Protein AF-A0A2N3FAM0-F1 (afdb_monomer_lite)

pLDDT: mean 91.0, std 6.83, range [65.19, 98.06]

Foldseek 3Di:
DDPQVVQVVPQVVDDDDPQWPAGRRDPDTDGNDDDDDDFDADDDDDPPRHHPVPADPVNVVVVRVVVRCVVCVVVVHHDD

Sequence (80 aa):
MGEDALIDLFAPRLPQTDVALLGPGDDAAVLSVDGNLVVSSDMLIEGRHFRRDWS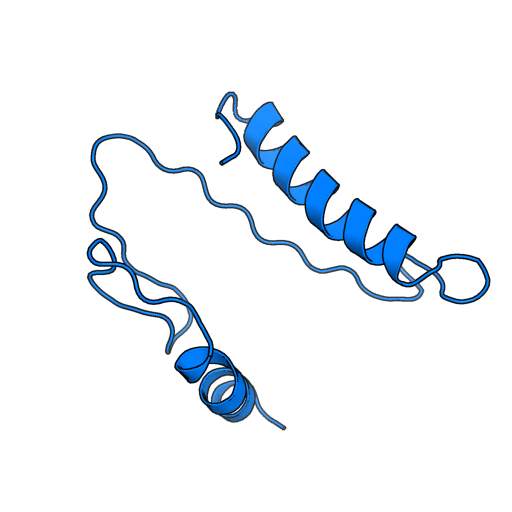TAADVGWRAAMQNIVDIDAMGAVPT

Radius of gyration: 15.56 Å; chains: 1; bounding box: 33×32×36 Å

Structure (mmCIF, N/CA/C/O backbone):
data_AF-A0A2N3FAM0-F1
#
_entry.id   AF-A0A2N3FAM0-F1
#
loop_
_atom_site.group_PDB
_atom_site.id
_atom_site.type_symbol
_atom_site.label_atom_id
_atom_site.label_alt_id
_atom_site.label_comp_id
_atom_site.label_asym_id
_atom_site.label_entity_id
_atom_site.label_seq_id
_atom_site.pdbx_PDB_ins_code
_atom_site.Cartn_x
_atom_site.Cartn_y
_atom_site.Cartn_z
_atom_site.occupancy
_atom_site.B_iso_or_equiv
_atom_site.auth_seq_id
_atom_site.auth_comp_id
_atom_site.auth_asym_id
_atom_site.auth_atom_id
_atom_site.pdbx_PDB_model_n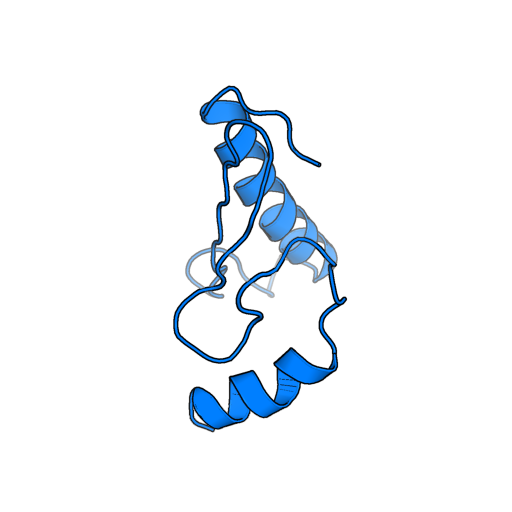um
ATOM 1 N N . MET A 1 1 ? -4.744 -14.711 -16.745 1.00 78.19 1 MET A N 1
ATOM 2 C CA . MET A 1 1 ? -5.145 -14.946 -15.345 1.00 78.19 1 MET A CA 1
ATOM 3 C C . MET A 1 1 ? -6.127 -13.845 -14.995 1.00 78.19 1 MET A C 1
ATOM 5 O O . MET A 1 1 ? -5.825 -12.706 -15.327 1.00 78.19 1 MET A O 1
ATOM 9 N N . GLY A 1 2 ? -7.314 -14.191 -14.497 1.00 88.69 2 GLY A N 1
ATOM 10 C CA . GLY A 1 2 ? -8.319 -13.212 -14.065 1.00 88.69 2 GLY A CA 1
ATOM 11 C C . GLY A 1 2 ? -8.080 -12.750 -12.627 1.00 88.69 2 GLY A C 1
ATOM 12 O O . GLY A 1 2 ? -7.150 -13.232 -11.979 1.00 88.69 2 GLY A O 1
ATOM 13 N N . GLU A 1 3 ? -8.925 -11.842 -12.153 1.00 84.81 3 GLU A N 1
ATOM 14 C CA . GLU A 1 3 ? -8.904 -11.302 -10.790 1.00 84.81 3 GLU A CA 1
ATOM 15 C C . GLU A 1 3 ? -9.120 -12.378 -9.724 1.00 84.81 3 GLU A C 1
ATOM 17 O O . GLU A 1 3 ? -8.268 -12.530 -8.854 1.00 84.81 3 GLU A O 1
ATOM 22 N N . ASP A 1 4 ? -10.154 -13.210 -9.861 1.00 87.88 4 ASP A N 1
ATOM 23 C CA . ASP A 1 4 ? -10.439 -14.295 -8.909 1.00 87.88 4 ASP A CA 1
ATOM 24 C C . ASP A 1 4 ? -9.233 -15.223 -8.725 1.00 87.88 4 ASP A C 1
ATOM 26 O O . ASP A 1 4 ? -8.837 -15.560 -7.616 1.00 87.88 4 ASP A O 1
ATOM 30 N N . ALA A 1 5 ? -8.556 -15.561 -9.828 1.00 90.19 5 ALA A N 1
ATOM 31 C CA . ALA A 1 5 ? -7.354 -16.384 -9.780 1.00 90.19 5 ALA A CA 1
ATOM 32 C C . ALA A 1 5 ? -6.187 -15.682 -9.058 1.00 90.19 5 ALA A C 1
ATOM 34 O O . ALA A 1 5 ? -5.325 -16.354 -8.491 1.00 90.19 5 ALA A O 1
ATOM 35 N N . LEU A 1 6 ? -6.114 -14.344 -9.111 1.00 88.06 6 LEU A N 1
ATOM 36 C CA . LEU A 1 6 ? -5.121 -13.538 -8.386 1.00 88.06 6 LEU A CA 1
ATOM 37 C C . LEU A 1 6 ? -5.443 -13.508 -6.896 1.00 88.06 6 LEU A C 1
ATOM 39 O O . LEU A 1 6 ? -4.537 -13.710 -6.085 1.00 88.06 6 LEU A O 1
ATOM 43 N N . ILE A 1 7 ? -6.714 -13.322 -6.548 1.00 86.19 7 ILE A N 1
ATOM 44 C CA . ILE A 1 7 ? -7.199 -13.384 -5.169 1.00 86.19 7 ILE A CA 1
ATOM 45 C C . ILE A 1 7 ? -6.900 -14.768 -4.584 1.00 86.19 7 ILE A C 1
ATOM 47 O O . ILE A 1 7 ? -6.223 -14.851 -3.562 1.00 86.19 7 ILE A O 1
ATOM 51 N N . ASP A 1 8 ? -7.257 -15.849 -5.275 1.00 87.88 8 ASP A N 1
ATOM 52 C CA . ASP A 1 8 ? -6.974 -17.225 -4.842 1.00 87.88 8 ASP A CA 1
ATOM 53 C C . ASP A 1 8 ? -5.471 -17.497 -4.675 1.00 87.88 8 ASP A C 1
ATOM 55 O O . ASP A 1 8 ? -5.046 -18.262 -3.803 1.00 87.88 8 ASP A O 1
ATOM 59 N N . LEU A 1 9 ? -4.635 -16.862 -5.502 1.00 89.69 9 LEU A N 1
ATOM 60 C CA . LEU A 1 9 ? -3.187 -16.990 -5.400 1.00 89.69 9 LEU A CA 1
ATOM 61 C C . LEU A 1 9 ? -2.628 -16.246 -4.180 1.00 89.69 9 LEU A C 1
ATOM 63 O O . LEU A 1 9 ? -1.705 -16.752 -3.538 1.00 89.69 9 LEU A O 1
ATOM 67 N N . PHE A 1 10 ? -3.128 -15.057 -3.848 1.00 87.88 10 PHE A N 1
ATOM 68 C CA . PHE A 1 10 ? -2.519 -14.214 -2.815 1.00 87.88 10 PHE A CA 1
ATOM 69 C C . PHE A 1 10 ? -3.225 -14.270 -1.461 1.00 87.88 10 PHE A C 1
ATOM 71 O O . PHE A 1 10 ? -2.525 -14.300 -0.449 1.00 87.88 10 PHE A O 1
ATOM 78 N N . ALA A 1 11 ? -4.555 -14.356 -1.413 1.00 87.06 11 ALA A N 1
ATOM 79 C CA . ALA A 1 11 ? -5.333 -14.325 -0.174 1.00 87.06 11 ALA A CA 1
ATOM 80 C C . ALA A 1 11 ? -4.868 -15.353 0.878 1.00 87.06 11 ALA A C 1
ATOM 82 O O . ALA A 1 11 ? -4.695 -14.960 2.032 1.00 87.06 11 ALA A O 1
ATOM 83 N N . PRO A 1 12 ? -4.523 -16.612 0.527 1.00 88.56 12 PRO A N 1
ATOM 84 C CA . PRO A 1 12 ? -4.028 -17.585 1.509 1.00 88.56 12 PRO A CA 1
ATOM 85 C C . PRO A 1 12 ? -2.650 -17.259 2.110 1.00 88.56 12 PRO A C 1
ATOM 87 O O . PRO A 1 12 ? -2.234 -17.902 3.070 1.00 88.56 12 PRO A O 1
ATOM 90 N N . ARG A 1 13 ? -1.902 -16.319 1.517 1.00 89.50 13 ARG A N 1
ATOM 91 C CA . ARG A 1 13 ? -0.565 -15.894 1.972 1.00 89.50 13 ARG A CA 1
ATOM 92 C C . ARG A 1 13 ? -0.613 -14.619 2.810 1.00 89.50 13 ARG A C 1
ATOM 94 O O . ARG A 1 13 ? 0.419 -14.220 3.348 1.00 89.50 13 ARG A O 1
ATOM 101 N N . LEU A 1 14 ? -1.771 -13.965 2.878 1.00 85.88 14 LEU A N 1
ATOM 102 C CA . LEU A 1 14 ? -1.931 -12.741 3.644 1.00 85.88 14 LEU A CA 1
ATOM 103 C C . LEU A 1 14 ? -1.968 -13.059 5.146 1.00 85.88 14 LEU A C 1
ATOM 105 O O . LEU A 1 14 ? -2.514 -14.090 5.548 1.00 85.88 14 LEU A O 1
ATOM 109 N N . PRO A 1 15 ? -1.385 -12.192 5.990 1.00 83.31 15 PRO A N 1
ATOM 110 C CA . PRO A 1 15 ? -1.514 -12.326 7.432 1.00 83.31 15 PRO A CA 1
ATOM 111 C C . PRO A 1 15 ? -2.987 -12.210 7.842 1.00 83.31 15 PRO A C 1
ATOM 113 O O . PRO A 1 15 ? -3.734 -11.397 7.299 1.00 83.31 15 PRO A O 1
ATOM 116 N N . GLN A 1 16 ? -3.401 -13.027 8.810 1.00 81.12 16 GLN A N 1
ATOM 117 C CA . GLN A 1 16 ? -4.739 -12.940 9.389 1.00 81.12 16 GLN A CA 1
ATOM 118 C C . GLN A 1 16 ? -4.761 -11.945 10.548 1.00 81.12 16 GLN A C 1
ATOM 120 O O . GLN A 1 16 ? -3.749 -11.732 11.218 1.00 81.12 16 GLN A O 1
ATOM 125 N N . THR A 1 17 ? -5.922 -11.338 10.776 1.00 83.81 17 THR A N 1
ATOM 126 C CA . THR A 1 17 ? -6.136 -10.382 11.861 1.00 83.81 17 THR A CA 1
ATOM 127 C C . THR A 1 17 ? -7.511 -10.585 12.482 1.00 83.81 17 THR A C 1
ATOM 129 O O . THR A 1 17 ? -8.487 -10.815 11.768 1.00 83.81 17 THR A O 1
ATOM 132 N N . ASP A 1 18 ? -7.590 -10.469 13.805 1.00 87.31 18 ASP A N 1
ATOM 133 C CA . ASP A 1 18 ? -8.823 -10.696 14.570 1.00 87.31 18 ASP A CA 1
ATOM 134 C C . ASP A 1 18 ? -9.843 -9.559 14.396 1.00 87.31 18 ASP A C 1
ATOM 136 O O . ASP A 1 18 ? -11.013 -9.706 14.740 1.00 87.31 18 ASP A O 1
ATOM 140 N N . VAL A 1 19 ? -9.411 -8.419 13.848 1.00 88.88 19 VAL A N 1
ATOM 141 C CA . VAL A 1 19 ? -10.281 -7.258 13.606 1.00 88.88 19 VAL A CA 1
ATOM 142 C C . VAL A 1 19 ? -10.995 -7.318 12.255 1.00 88.88 19 VAL A C 1
ATOM 144 O O . VAL A 1 19 ? -11.872 -6.496 12.001 1.00 88.88 19 VAL A O 1
ATOM 147 N N . ALA A 1 20 ? -10.649 -8.262 11.374 1.00 89.06 20 ALA A N 1
ATOM 148 C CA . ALA A 1 20 ? -11.336 -8.424 10.097 1.00 89.06 20 ALA A CA 1
ATOM 149 C C . ALA A 1 20 ? -12.664 -9.169 10.296 1.00 89.06 20 ALA A C 1
ATOM 151 O O . ALA A 1 20 ? -12.686 -10.373 10.539 1.00 89.06 20 ALA A O 1
ATOM 152 N N . LEU A 1 21 ? -13.780 -8.451 10.151 1.00 87.62 21 LEU A N 1
ATOM 153 C CA . LEU A 1 21 ? -15.124 -9.036 10.092 1.00 87.62 21 LEU A CA 1
ATOM 154 C C . LEU A 1 21 ? -15.352 -9.766 8.763 1.00 87.62 21 LEU A C 1
ATOM 156 O O . LEU A 1 21 ? -16.040 -10.784 8.720 1.00 87.62 21 LEU A O 1
ATOM 160 N N . LEU A 1 22 ? -14.760 -9.233 7.690 1.00 85.06 22 LEU A N 1
ATOM 161 C CA . LEU A 1 22 ? -14.683 -9.858 6.376 1.00 85.06 22 LEU A CA 1
ATOM 162 C C . LEU A 1 22 ? -13.260 -9.683 5.844 1.00 85.06 22 LEU A C 1
ATOM 164 O O . LEU A 1 22 ? -12.792 -8.556 5.675 1.00 85.06 22 LEU A O 1
ATOM 168 N N . GLY A 1 23 ? -12.571 -10.806 5.645 1.00 76.12 23 GLY A N 1
ATOM 169 C CA . GLY A 1 23 ? -11.212 -10.841 5.116 1.00 76.12 23 GLY A CA 1
ATOM 170 C C . GLY A 1 23 ? -11.142 -10.602 3.600 1.00 76.12 23 GLY A C 1
ATOM 171 O O . GLY A 1 23 ? -12.171 -10.441 2.948 1.00 76.12 23 GLY A O 1
ATOM 172 N N . PRO A 1 24 ? -9.926 -10.596 3.030 1.00 74.38 24 PRO A N 1
ATOM 173 C CA . PRO A 1 24 ? -9.712 -10.481 1.589 1.00 74.38 24 PRO A CA 1
ATOM 174 C C . PRO A 1 24 ? -10.349 -11.661 0.838 1.00 74.38 24 PRO A C 1
ATOM 176 O O . PRO A 1 24 ? -10.211 -12.811 1.256 1.00 74.38 24 PRO A O 1
ATOM 179 N N . GLY A 1 25 ? -11.034 -11.370 -0.268 1.00 65.19 25 GLY A N 1
ATOM 180 C CA . GLY A 1 25 ? -11.822 -12.358 -1.018 1.00 65.19 25 GLY A CA 1
ATOM 181 C C . GLY A 1 25 ? -12.861 -11.769 -1.981 1.00 65.19 25 GLY A C 1
ATOM 182 O O . GLY A 1 25 ? -13.512 -12.529 -2.686 1.00 65.19 25 GLY A O 1
ATOM 183 N N . ASP A 1 26 ? -13.009 -10.443 -1.989 1.00 67.31 26 ASP A N 1
ATOM 184 C CA . ASP A 1 26 ? -13.894 -9.643 -2.842 1.00 67.31 26 ASP A CA 1
ATOM 185 C C . ASP A 1 26 ? -13.281 -8.222 -2.961 1.00 67.31 26 ASP A C 1
ATOM 187 O O . ASP A 1 26 ? -12.149 -8.009 -2.504 1.00 67.31 26 ASP A O 1
ATOM 191 N N . ASP A 1 27 ? -14.014 -7.243 -3.496 1.00 79.06 27 ASP A N 1
ATOM 192 C CA . ASP A 1 27 ? -13.556 -5.861 -3.757 1.00 79.06 27 ASP A CA 1
ATOM 193 C C . ASP A 1 27 ? -12.966 -5.105 -2.538 1.00 79.06 27 ASP A C 1
ATOM 195 O O . ASP A 1 27 ? -12.227 -4.128 -2.702 1.00 79.06 27 ASP A O 1
ATOM 199 N N . ALA A 1 28 ? -13.303 -5.503 -1.302 1.00 81.62 28 ALA A N 1
ATOM 200 C CA . ALA A 1 28 ? -12.849 -4.841 -0.075 1.00 81.62 28 ALA A CA 1
ATOM 201 C C . ALA A 1 28 ? -12.901 -5.747 1.171 1.00 81.62 28 ALA A C 1
ATOM 203 O O . ALA A 1 28 ? -13.633 -6.732 1.224 1.00 81.62 28 ALA A O 1
ATOM 204 N N . ALA A 1 29 ? -12.164 -5.358 2.218 1.00 85.94 29 ALA A N 1
ATOM 205 C CA . ALA A 1 29 ? -12.257 -5.949 3.555 1.00 85.94 29 ALA A CA 1
ATOM 206 C C . ALA A 1 29 ? -13.141 -5.100 4.486 1.00 85.94 29 ALA A C 1
ATOM 208 O O . ALA A 1 29 ? -13.212 -3.877 4.349 1.00 85.94 29 ALA A O 1
ATOM 209 N N . VAL A 1 30 ? -13.763 -5.740 5.482 1.00 88.06 30 VAL A N 1
ATOM 210 C CA . VAL A 1 30 ? -14.521 -5.057 6.546 1.00 88.06 30 VAL A CA 1
ATOM 211 C C . VAL A 1 30 ? -13.795 -5.244 7.868 1.00 88.06 30 VAL A C 1
ATOM 213 O O . VAL A 1 30 ? -13.564 -6.375 8.295 1.00 88.06 30 VAL A O 1
ATOM 216 N N . LEU A 1 31 ? -13.461 -4.137 8.531 1.00 90.06 31 LEU A N 1
ATOM 217 C CA . LEU A 1 31 ? -12.687 -4.125 9.771 1.00 90.06 31 LEU A CA 1
ATOM 218 C C . LEU A 1 31 ? -13.514 -3.544 10.926 1.00 90.06 31 LEU A C 1
ATOM 220 O O . LEU A 1 31 ? -14.189 -2.529 10.764 1.00 90.06 31 LEU A O 1
ATOM 224 N N . SER A 1 32 ? -13.431 -4.173 12.097 1.00 93.50 32 SER A N 1
ATOM 225 C CA . SER A 1 32 ? -13.964 -3.660 13.359 1.00 93.50 32 SER A CA 1
ATOM 226 C C . SER A 1 32 ? -12.832 -3.024 14.156 1.00 93.50 32 SER A C 1
ATOM 228 O O . SER A 1 32 ? -12.040 -3.729 14.778 1.00 93.50 32 SER A O 1
ATOM 230 N N . VAL A 1 33 ? -12.752 -1.697 14.139 1.00 91.62 33 VAL A N 1
ATOM 231 C CA . VAL A 1 33 ? -11.687 -0.931 14.799 1.00 91.62 33 VAL A CA 1
ATOM 232 C C . VAL A 1 33 ? -12.264 0.097 15.762 1.00 91.62 33 VAL A C 1
ATOM 234 O O . VAL A 1 33 ? -13.343 0.642 15.528 1.00 91.62 33 VAL A O 1
ATOM 237 N N . ASP A 1 34 ? -11.518 0.389 16.824 1.00 92.00 34 ASP A N 1
ATOM 238 C CA . ASP A 1 34 ? -11.834 1.499 17.715 1.00 92.00 34 ASP A CA 1
ATOM 239 C C . ASP A 1 34 ? -11.346 2.816 17.095 1.00 92.00 34 ASP A C 1
ATOM 241 O O . ASP A 1 34 ? -10.173 2.968 16.753 1.00 92.00 34 ASP A O 1
ATOM 245 N N . GLY A 1 35 ? -12.240 3.799 16.977 1.00 91.25 35 GLY A N 1
ATOM 246 C CA . GLY A 1 35 ? -11.910 5.118 16.436 1.00 91.25 35 GLY A CA 1
ATOM 247 C C . GLY A 1 35 ? -11.905 5.172 14.906 1.00 91.25 35 GLY A C 1
ATOM 248 O O . GLY A 1 35 ? -12.759 4.579 14.253 1.00 91.25 35 GLY A O 1
ATOM 249 N N . ASN A 1 36 ? -10.978 5.951 14.340 1.00 92.62 36 ASN A N 1
ATOM 250 C CA . ASN A 1 36 ? -10.883 6.189 12.899 1.00 92.62 36 ASN A CA 1
ATOM 251 C C . ASN A 1 36 ? -9.650 5.486 12.326 1.00 92.62 36 ASN A C 1
ATOM 253 O O . ASN A 1 36 ? -8.543 5.680 12.826 1.00 92.62 36 ASN A O 1
ATOM 257 N N . LEU A 1 37 ? -9.839 4.736 11.242 1.00 92.75 37 LEU A N 1
ATOM 258 C CA . LEU A 1 37 ? -8.770 4.116 10.465 1.00 92.75 37 LEU A CA 1
ATOM 259 C C . LEU A 1 37 ? -8.683 4.789 9.093 1.00 92.75 37 LEU A C 1
ATOM 261 O O . LEU A 1 37 ? -9.701 4.979 8.429 1.00 92.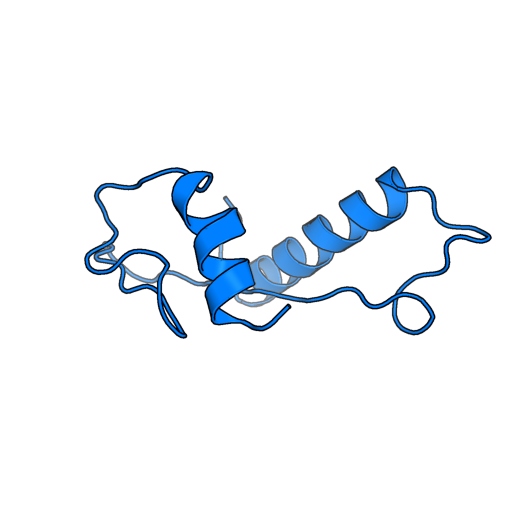75 37 LEU A O 1
ATOM 265 N N . VAL A 1 38 ? -7.465 5.120 8.665 1.00 94.19 38 VAL A N 1
ATOM 266 C CA . VAL A 1 38 ? -7.181 5.628 7.319 1.00 94.19 38 VAL A CA 1
ATOM 267 C C . VAL A 1 38 ? -6.391 4.561 6.576 1.00 94.19 38 VAL A C 1
ATOM 269 O O . VAL A 1 38 ? -5.376 4.083 7.075 1.00 94.19 38 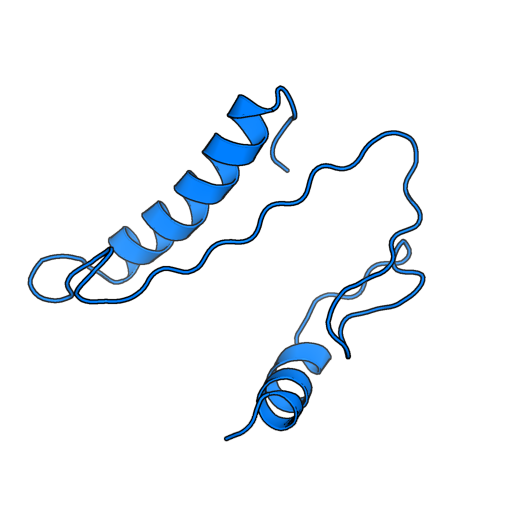VAL A O 1
ATOM 272 N N . VAL A 1 39 ? -6.867 4.181 5.393 1.00 92.50 39 VAL A N 1
ATOM 273 C CA . VAL A 1 39 ? -6.219 3.187 4.532 1.00 92.50 39 VAL A CA 1
ATOM 274 C C . VAL A 1 39 ? -6.009 3.811 3.161 1.00 92.50 39 VAL A C 1
ATOM 276 O O . VAL A 1 39 ? -6.938 4.396 2.607 1.00 92.50 39 VAL A O 1
ATOM 279 N N . SER A 1 40 ? -4.799 3.671 2.622 1.00 92.25 40 SER A N 1
ATOM 280 C CA . SER A 1 40 ? -4.473 4.004 1.234 1.00 92.25 40 SER A CA 1
ATOM 281 C C . SER A 1 40 ? -3.913 2.770 0.532 1.00 92.25 40 SER A C 1
ATOM 283 O O . SER A 1 40 ? -3.336 1.884 1.169 1.00 92.25 40 SER A O 1
ATOM 285 N N . SER A 1 41 ? -4.121 2.697 -0.777 1.00 91.31 41 SER A N 1
ATOM 286 C CA . SER A 1 41 ? -3.523 1.687 -1.638 1.00 91.31 41 SER A CA 1
ATOM 287 C C . SER A 1 41 ? -3.246 2.303 -2.997 1.00 91.31 41 SER A C 1
ATOM 289 O O . SER A 1 41 ? -4.121 2.932 -3.587 1.00 91.31 41 SER A O 1
ATOM 291 N N . ASP A 1 42 ? -2.039 2.073 -3.502 1.00 93.38 42 ASP A N 1
ATOM 292 C CA . ASP A 1 42 ? -1.569 2.634 -4.757 1.00 93.38 42 ASP A CA 1
ATOM 293 C C . ASP A 1 42 ? -0.817 1.613 -5.604 1.00 93.38 42 ASP A C 1
ATOM 295 O O . ASP A 1 42 ? -0.195 0.673 -5.102 1.00 93.38 42 ASP A O 1
ATOM 299 N N . MET A 1 43 ? -0.806 1.853 -6.918 1.00 93.25 43 MET A N 1
ATOM 300 C CA . MET A 1 43 ? -0.087 1.026 -7.883 1.00 93.25 43 MET A CA 1
ATOM 301 C C . MET A 1 43 ? 1.040 1.785 -8.594 1.00 93.25 43 MET A C 1
ATOM 303 O O . MET A 1 43 ? 0.869 2.903 -9.081 1.00 93.25 43 MET A O 1
ATOM 307 N N . LEU A 1 44 ? 2.186 1.118 -8.759 1.00 94.50 44 LEU A N 1
ATOM 308 C CA . LEU A 1 44 ? 3.300 1.599 -9.576 1.00 94.50 44 LEU A CA 1
ATOM 309 C C . LEU A 1 44 ? 3.397 0.819 -10.889 1.00 94.50 44 LEU A C 1
ATOM 311 O O . LEU A 1 44 ? 3.733 -0.359 -10.931 1.00 94.50 44 LEU A O 1
ATOM 315 N N . ILE A 1 45 ? 3.148 1.526 -11.985 1.00 95.69 45 ILE A N 1
ATOM 316 C CA . ILE A 1 45 ? 3.261 1.024 -13.364 1.00 95.69 45 ILE A CA 1
ATOM 317 C C . ILE A 1 45 ? 4.605 1.442 -13.977 1.00 95.69 45 ILE A C 1
ATOM 319 O O . ILE A 1 45 ? 4.931 2.633 -14.002 1.00 95.69 45 ILE A O 1
ATOM 323 N N . GLU A 1 46 ? 5.358 0.481 -14.511 1.00 96.50 46 GLU A N 1
ATOM 324 C CA . GLU A 1 46 ? 6.576 0.728 -15.293 1.00 96.50 46 GLU A CA 1
ATOM 325 C C . GLU A 1 46 ? 6.299 1.590 -16.539 1.00 96.50 46 GLU A C 1
ATOM 327 O O . GLU A 1 46 ? 5.257 1.478 -17.177 1.00 96.50 46 GLU A O 1
ATOM 332 N N . GLY A 1 47 ? 7.224 2.485 -16.886 1.00 96.06 47 GLY A N 1
ATOM 333 C CA . GLY A 1 47 ? 7.098 3.427 -18.003 1.00 96.06 47 GLY A CA 1
ATOM 334 C C . GLY A 1 47 ? 6.236 4.655 -17.692 1.00 96.06 47 GLY A C 1
ATOM 335 O O . GLY A 1 47 ? 6.356 5.663 -18.384 1.00 96.06 47 GLY A O 1
ATOM 336 N N . ARG A 1 48 ? 5.423 4.608 -16.628 1.00 95.69 48 ARG A N 1
ATOM 337 C CA . ARG A 1 48 ? 4.642 5.752 -16.129 1.00 95.69 48 ARG A CA 1
ATOM 338 C C . ARG A 1 48 ? 5.187 6.300 -14.821 1.00 95.69 48 ARG A C 1
ATOM 340 O O . ARG A 1 48 ? 5.378 7.503 -14.684 1.00 95.69 48 ARG A O 1
ATOM 347 N N . HIS A 1 49 ? 5.418 5.414 -13.861 1.00 95.50 49 HIS A N 1
ATOM 348 C CA . HIS A 1 49 ? 5.894 5.797 -12.545 1.00 95.50 49 HIS A CA 1
ATOM 349 C C . HIS A 1 49 ? 7.399 5.552 -12.439 1.00 95.50 49 HIS A C 1
ATOM 351 O O . HIS A 1 49 ? 8.122 6.469 -12.069 1.00 95.50 49 HIS A O 1
ATOM 357 N N . PHE A 1 50 ? 7.904 4.375 -12.806 1.00 96.19 50 PHE A N 1
ATOM 358 C CA . PHE A 1 50 ? 9.340 4.061 -12.744 1.00 96.19 50 PHE A CA 1
ATOM 359 C C . PHE A 1 50 ? 9.850 3.461 -14.059 1.00 96.19 50 PHE A C 1
ATOM 361 O O . PHE A 1 50 ? 9.053 3.059 -14.905 1.00 96.19 50 PHE A O 1
ATOM 368 N N . ARG A 1 51 ? 11.173 3.373 -14.236 1.00 97.44 51 ARG A N 1
ATOM 369 C CA . ARG A 1 51 ? 11.802 2.658 -15.360 1.00 97.44 51 ARG A CA 1
ATOM 370 C C . ARG A 1 51 ? 12.926 1.768 -14.859 1.00 97.44 51 ARG A C 1
ATOM 372 O O . ARG A 1 51 ? 13.781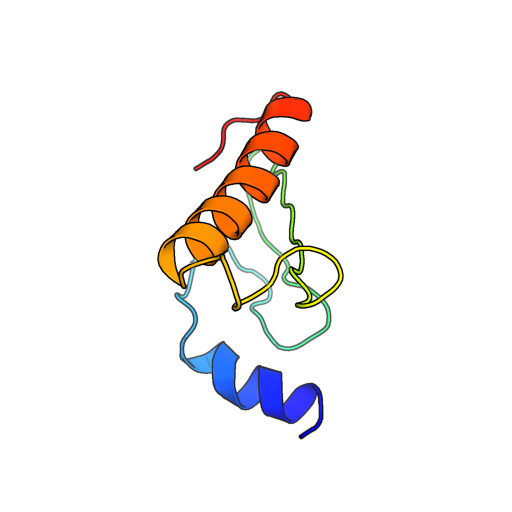 2.235 -14.116 1.00 97.44 51 ARG A O 1
ATOM 379 N N . ARG A 1 52 ? 12.967 0.514 -15.315 1.00 96.38 52 ARG A N 1
ATOM 380 C CA . ARG A 1 52 ? 14.005 -0.451 -14.907 1.00 96.38 52 ARG A CA 1
ATOM 381 C C . ARG A 1 52 ? 15.396 -0.129 -15.446 1.00 96.38 52 ARG A C 1
ATOM 383 O O . ARG A 1 52 ? 16.375 -0.607 -14.892 1.00 96.38 52 ARG A O 1
ATOM 390 N N . ASP A 1 53 ? 15.489 0.720 -16.467 1.00 96.94 53 ASP A N 1
ATOM 391 C CA . ASP A 1 53 ? 16.774 1.140 -17.040 1.00 96.94 53 ASP A CA 1
ATOM 392 C C . ASP A 1 53 ? 17.620 1.975 -16.065 1.00 96.94 53 ASP A C 1
ATOM 394 O O . ASP A 1 53 ? 18.825 2.115 -16.262 1.00 96.94 53 ASP A O 1
ATOM 398 N N . TRP A 1 54 ? 17.000 2.531 -15.017 1.00 95.88 54 TRP A N 1
ATOM 399 C CA . TRP A 1 54 ? 17.686 3.326 -13.992 1.00 95.88 54 TRP A CA 1
ATOM 400 C C . TRP A 1 54 ? 17.091 3.212 -12.581 1.00 95.88 54 TRP A C 1
ATOM 402 O O . TRP A 1 54 ? 17.483 3.963 -11.693 1.00 95.88 54 TRP A O 1
ATOM 412 N N . SER A 1 55 ? 16.125 2.321 -12.357 1.00 97.44 55 SER A N 1
ATOM 413 C CA . SER A 1 55 ? 15.582 2.032 -11.027 1.00 97.44 55 SER A CA 1
ATOM 414 C C . SER A 1 55 ? 15.880 0.588 -10.673 1.00 97.44 55 SER A C 1
ATOM 416 O O . SER A 1 55 ? 15.461 -0.336 -11.376 1.00 97.44 55 SER A O 1
ATOM 418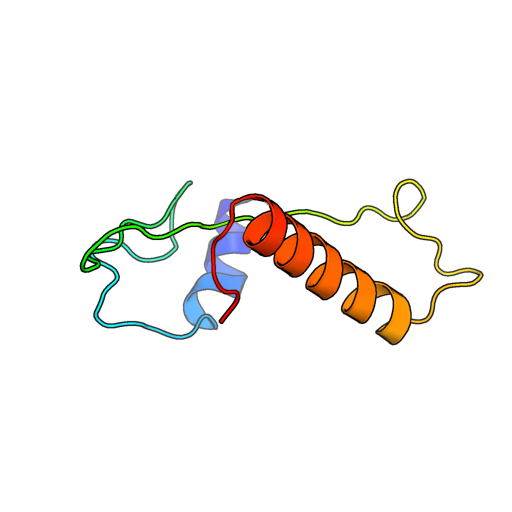 N N . THR A 1 56 ? 16.577 0.391 -9.560 1.00 97.75 56 THR A N 1
ATOM 419 C CA . THR A 1 56 ? 16.729 -0.934 -8.965 1.00 97.75 56 THR A CA 1
ATOM 420 C C . THR A 1 56 ? 15.401 -1.393 -8.360 1.00 97.75 56 THR A C 1
ATOM 422 O O . THR A 1 56 ? 14.506 -0.591 -8.089 1.00 97.75 56 THR A O 1
ATOM 425 N N . ALA A 1 57 ? 15.265 -2.695 -8.096 1.00 97.06 57 ALA A N 1
ATOM 426 C CA . ALA A 1 57 ? 14.100 -3.213 -7.378 1.00 97.06 57 ALA A CA 1
ATOM 427 C C . ALA A 1 57 ? 13.935 -2.559 -5.991 1.00 97.06 57 ALA A C 1
ATOM 429 O O . ALA A 1 57 ? 12.809 -2.332 -5.554 1.00 97.06 57 ALA A O 1
ATOM 430 N N . ALA A 1 58 ? 15.047 -2.207 -5.333 1.00 98.06 58 ALA A N 1
ATOM 431 C CA . ALA A 1 58 ? 15.033 -1.504 -4.056 1.00 98.06 58 ALA A CA 1
ATOM 432 C C . ALA A 1 58 ? 14.482 -0.075 -4.194 1.00 98.06 58 ALA A C 1
ATOM 434 O O . ALA A 1 58 ? 13.663 0.326 -3.375 1.00 98.06 58 ALA A O 1
ATOM 435 N N . ASP A 1 59 ? 14.847 0.658 -5.252 1.00 97.69 59 ASP A N 1
ATOM 436 C CA . ASP A 1 59 ? 14.320 2.010 -5.502 1.00 97.69 59 ASP A CA 1
ATOM 437 C C . ASP A 1 59 ? 12.806 1.987 -5.744 1.00 97.69 59 ASP A C 1
ATOM 439 O O . ASP A 1 59 ? 12.065 2.832 -5.237 1.00 97.69 59 ASP A O 1
ATOM 443 N N . VAL A 1 60 ? 12.334 0.995 -6.505 1.00 97.56 60 VAL A N 1
ATOM 444 C CA . VAL A 1 60 ? 10.900 0.807 -6.766 1.00 97.56 60 VAL A CA 1
ATOM 445 C C . VAL A 1 60 ? 10.163 0.446 -5.476 1.00 97.56 60 VAL A C 1
ATOM 447 O O . VAL A 1 60 ? 9.122 1.038 -5.196 1.00 97.56 60 VAL A O 1
ATOM 450 N N . GLY A 1 61 ? 10.715 -0.469 -4.673 1.00 96.50 61 GLY A N 1
ATOM 451 C CA . GLY A 1 61 ? 10.145 -0.856 -3.379 1.00 96.50 61 GLY A CA 1
ATOM 452 C C . GLY A 1 61 ? 10.088 0.305 -2.385 1.00 96.50 61 GLY A C 1
ATOM 453 O O . GLY A 1 61 ? 9.044 0.544 -1.782 1.00 96.50 61 GLY A O 1
ATOM 454 N N . TRP A 1 62 ? 11.172 1.079 -2.275 1.00 97.31 62 TRP A N 1
ATOM 455 C CA . TRP A 1 62 ? 11.224 2.284 -1.445 1.00 97.31 62 TRP A CA 1
ATOM 456 C C . TRP A 1 62 ? 10.136 3.278 -1.839 1.00 97.31 62 TRP A C 1
ATOM 458 O O . TRP A 1 62 ? 9.406 3.782 -0.988 1.00 97.31 62 TRP A O 1
ATOM 468 N N . ARG A 1 63 ? 9.989 3.538 -3.140 1.00 95.69 63 ARG A N 1
ATOM 469 C CA . ARG A 1 63 ? 8.973 4.469 -3.623 1.00 95.69 63 ARG A CA 1
ATOM 470 C C . ARG A 1 63 ? 7.549 3.974 -3.373 1.00 95.69 63 ARG A C 1
ATOM 472 O O . ARG A 1 63 ? 6.713 4.783 -2.981 1.00 95.69 63 ARG A O 1
ATOM 479 N N . ALA A 1 64 ? 7.288 2.684 -3.585 1.00 96.25 64 ALA A N 1
ATOM 480 C CA . ALA A 1 64 ? 5.979 2.082 -3.329 1.00 96.25 64 ALA A CA 1
ATOM 481 C C . ALA A 1 64 ? 5.555 2.263 -1.863 1.00 96.25 64 ALA A C 1
ATOM 483 O O . ALA A 1 64 ? 4.414 2.629 -1.589 1.00 96.25 64 ALA A O 1
ATOM 484 N N . ALA A 1 65 ? 6.490 2.061 -0.929 1.00 95.88 65 ALA A N 1
ATOM 485 C CA . ALA A 1 65 ? 6.245 2.284 0.491 1.00 95.88 65 ALA A CA 1
ATOM 486 C C . ALA A 1 65 ? 6.049 3.776 0.807 1.00 95.88 65 ALA A C 1
ATOM 488 O O . ALA A 1 65 ? 5.046 4.155 1.407 1.00 95.88 65 ALA A O 1
ATOM 489 N N . MET A 1 66 ? 6.974 4.634 0.363 1.00 97.19 66 MET A N 1
ATOM 490 C CA . MET A 1 66 ? 6.962 6.053 0.726 1.00 97.19 66 MET A CA 1
ATOM 491 C C . MET A 1 66 ? 5.744 6.816 0.209 1.00 97.19 66 MET A C 1
ATOM 493 O O . MET A 1 66 ? 5.306 7.728 0.901 1.00 97.19 66 MET A O 1
ATOM 497 N N . GLN A 1 67 ? 5.186 6.481 -0.962 1.00 95.94 67 GLN A N 1
ATOM 498 C CA . GLN A 1 67 ? 3.992 7.196 -1.435 1.00 95.94 67 GLN A CA 1
ATOM 499 C C . GLN A 1 67 ? 2.796 6.971 -0.504 1.00 95.94 67 GLN A C 1
ATOM 501 O O . GLN A 1 67 ? 2.181 7.936 -0.069 1.00 95.94 67 GLN A O 1
ATOM 506 N N . ASN A 1 68 ? 2.559 5.717 -0.101 1.00 96.19 68 ASN A N 1
ATOM 507 C CA . ASN A 1 68 ? 1.456 5.382 0.793 1.00 96.19 68 ASN A CA 1
ATOM 508 C C . ASN A 1 68 ? 1.669 6.012 2.179 1.00 96.19 68 ASN A C 1
ATOM 510 O O . ASN A 1 68 ? 0.727 6.541 2.755 1.00 96.19 68 ASN A O 1
ATOM 514 N N . ILE A 1 69 ? 2.906 6.010 2.700 1.00 96.44 69 ILE A N 1
ATOM 515 C CA . ILE A 1 69 ? 3.244 6.668 3.978 1.00 96.44 69 ILE A CA 1
ATOM 516 C C . ILE A 1 69 ? 2.909 8.164 3.926 1.00 96.44 69 ILE A C 1
ATOM 518 O O . ILE A 1 69 ? 2.261 8.680 4.834 1.00 96.44 69 ILE A O 1
ATOM 522 N N . VAL A 1 70 ? 3.312 8.849 2.852 1.00 96.00 70 VAL A N 1
ATOM 523 C CA . VAL A 1 70 ? 3.078 10.291 2.696 1.00 96.00 70 VAL A CA 1
ATOM 524 C C . VAL A 1 70 ? 1.590 10.615 2.566 1.00 96.00 70 VAL A C 1
ATOM 526 O O . VAL A 1 70 ? 1.158 11.628 3.110 1.00 96.00 70 VAL A O 1
ATOM 529 N N . ASP A 1 71 ? 0.797 9.771 1.904 1.00 97.06 71 ASP A N 1
ATOM 530 C CA . ASP A 1 71 ? -0.654 9.972 1.822 1.00 97.06 71 ASP A CA 1
ATOM 531 C C . ASP A 1 71 ? -1.318 9.894 3.201 1.00 97.06 71 ASP A C 1
ATOM 533 O O . ASP A 1 71 ? -2.167 10.723 3.531 1.00 97.06 71 ASP A O 1
ATOM 537 N N . ILE A 1 72 ? -0.901 8.937 4.035 1.00 97.69 72 ILE A N 1
ATOM 538 C CA . ILE A 1 72 ? -1.393 8.812 5.413 1.00 97.69 72 ILE A CA 1
ATOM 539 C C . ILE A 1 72 ? -0.979 10.030 6.254 1.00 97.69 72 ILE A C 1
ATOM 541 O O . ILE A 1 72 ? -1.834 10.629 6.916 1.00 97.69 72 ILE A O 1
ATOM 545 N N . ASP A 1 73 ? 0.289 10.447 6.176 1.00 96.56 73 ASP A N 1
ATOM 546 C CA . ASP A 1 73 ? 0.790 11.642 6.872 1.00 96.56 73 ASP A CA 1
ATOM 547 C C . ASP A 1 73 ? 0.036 12.913 6.439 1.00 96.56 73 ASP A C 1
ATOM 549 O O . ASP A 1 73 ? -0.320 13.752 7.270 1.00 96.56 73 ASP A O 1
ATOM 553 N N . ALA A 1 74 ? -0.253 13.059 5.142 1.00 96.69 74 ALA A N 1
ATOM 554 C CA . ALA A 1 74 ? -0.969 14.212 4.594 1.00 96.69 74 ALA A CA 1
ATOM 555 C C . ALA A 1 74 ? -2.412 14.324 5.115 1.00 96.69 74 ALA A C 1
ATOM 557 O O . ALA A 1 74 ? -2.949 15.431 5.211 1.00 96.69 74 ALA A O 1
ATOM 558 N N . MET A 1 75 ? -3.024 13.202 5.501 1.00 97.12 75 MET A N 1
ATOM 559 C CA . MET A 1 75 ? -4.338 13.166 6.151 1.00 97.12 75 MET A CA 1
ATOM 560 C C . MET A 1 75 ? -4.271 13.448 7.663 1.00 97.12 75 MET A C 1
ATOM 562 O O . MET A 1 75 ? -5.310 13.478 8.326 1.00 97.12 75 MET A O 1
ATOM 566 N N . GLY A 1 76 ? -3.074 13.668 8.221 1.00 95.19 76 GLY A N 1
ATOM 567 C CA . GLY A 1 76 ? -2.852 13.873 9.654 1.00 95.19 76 GLY A CA 1
ATOM 568 C C . GLY A 1 76 ? -2.961 12.592 10.485 1.00 95.19 76 GLY A C 1
ATOM 569 O O . GLY A 1 76 ? -3.104 12.669 11.707 1.00 95.19 76 GLY A O 1
ATOM 570 N N . ALA A 1 77 ? -2.928 11.426 9.836 1.00 96.06 77 ALA A N 1
ATOM 571 C CA . ALA A 1 77 ? -2.878 10.130 10.499 1.00 96.06 77 ALA A CA 1
ATOM 572 C C . ALA A 1 77 ? -1.422 9.725 10.796 1.00 96.06 77 ALA A C 1
ATOM 574 O O . ALA A 1 77 ? -0.482 10.358 10.328 1.00 96.06 77 ALA A O 1
ATOM 575 N N . VAL A 1 78 ? -1.242 8.678 11.607 1.00 95.06 78 VAL A N 1
ATOM 576 C CA . VAL A 1 78 ? 0.077 8.113 11.931 1.00 95.06 78 VAL A CA 1
ATOM 577 C C . VAL A 1 78 ? 0.251 6.810 11.145 1.00 95.06 78 VAL A C 1
ATOM 579 O O . VAL A 1 78 ? -0.512 5.876 11.397 1.00 95.06 78 VAL A O 1
ATOM 582 N N . PRO A 1 79 ? 1.215 6.722 10.212 1.00 91.38 79 PRO A N 1
ATOM 583 C CA . PRO A 1 79 ? 1.547 5.479 9.520 1.00 91.38 79 PRO A CA 1
ATOM 584 C C . PRO A 1 79 ? 2.057 4.416 10.504 1.00 91.38 79 PRO A C 1
ATOM 586 O O . PRO A 1 79 ? 2.842 4.729 11.403 1.00 91.38 79 PRO A O 1
ATOM 589 N N . THR A 1 80 ? 1.632 3.163 10.325 1.00 86.56 80 THR A N 1
ATOM 590 C CA . THR A 1 80 ? 1.959 2.022 11.205 1.00 86.56 80 THR A CA 1
ATOM 591 C C . THR A 1 80 ? 2.410 0.805 10.426 1.00 86.56 80 THR A C 1
ATOM 593 O O . THR A 1 80 ? 1.810 0.569 9.353 1.00 86.56 80 THR A O 1
#

Secondary structure (DSSP, 8-state):
--HHHHHHHHGGGSPP-TTEEE-SSSS--EE--SS----------BTTTB-TTT--HHHHHHHHHHHHHHHHHHTT----